Protein AF-A0A962Z7R7-F1 (afdb_monomer_lite)

Foldseek 3Di:
DDPVVLVVQLCVLPVVLQPAFLLVDQPLVSLVSNLVSCVVVVVPDDPPVVVVSVVSNVVSVVCCVVPRRDRVCVVCVVVVVVVCCVCVNPVVVVVVVVVVVVVCVVCVVVVVVVVVVVVVVVVVVVVVVVVVVVVVVVVVVVVVVVVVVVVVD

Structure (mmCIF, N/CA/C/O backbone):
data_AF-A0A962Z7R7-F1
#
_entry.id   AF-A0A962Z7R7-F1
#
loop_
_atom_site.group_PDB
_atom_site.id
_atom_site.type_symbol
_atom_site.label_atom_id
_atom_site.label_alt_id
_atom_site.label_comp_id
_atom_site.label_asym_id
_atom_site.label_entity_id
_atom_site.label_seq_id
_atom_site.pdbx_PDB_ins_code
_atom_site.Cartn_x
_atom_site.Cartn_y
_atom_site.Cartn_z
_atom_site.occupancy
_atom_site.B_iso_or_equiv
_atom_site.auth_seq_id
_atom_site.auth_comp_id
_atom_site.auth_asym_id
_atom_site.auth_atom_id
_atom_site.pdbx_PDB_model_num
ATOM 1 N N . MET A 1 1 ? -3.932 -7.602 -18.757 1.00 56.00 1 MET A N 1
ATOM 2 C CA . MET A 1 1 ? -4.261 -7.428 -17.328 1.00 56.00 1 MET A CA 1
ATOM 3 C C . MET A 1 1 ? -4.770 -6.020 -17.101 1.00 56.00 1 MET A C 1
ATOM 5 O O . MET A 1 1 ? -4.082 -5.076 -17.476 1.00 56.00 1 MET A O 1
ATOM 9 N N . ASP A 1 2 ? -5.985 -5.888 -16.575 1.00 79.19 2 ASP A N 1
ATOM 10 C CA . ASP A 1 2 ? -6.680 -4.606 -16.478 1.00 79.19 2 ASP A CA 1
ATOM 11 C C . ASP A 1 2 ? -6.386 -3.911 -15.139 1.00 79.19 2 ASP A C 1
ATOM 13 O O . ASP A 1 2 ? -6.889 -4.311 -14.091 1.00 79.19 2 ASP A O 1
ATOM 17 N N . ARG A 1 3 ? -5.558 -2.860 -15.166 1.00 77.75 3 ARG A N 1
ATOM 18 C CA . ARG A 1 3 ? -5.252 -2.036 -13.982 1.00 77.75 3 ARG A CA 1
ATOM 19 C C . ARG A 1 3 ? -6.513 -1.461 -13.333 1.00 77.75 3 ARG A C 1
ATOM 21 O O . ARG A 1 3 ? -6.518 -1.275 -12.120 1.00 77.75 3 ARG A O 1
ATOM 28 N N . LEU A 1 4 ? -7.566 -1.209 -14.115 1.00 82.88 4 LEU A N 1
ATOM 29 C CA . LEU A 1 4 ? -8.817 -0.656 -13.602 1.00 82.88 4 LEU A CA 1
ATOM 30 C C . LEU A 1 4 ? -9.519 -1.654 -12.678 1.00 82.88 4 LEU A C 1
ATOM 32 O O . LEU A 1 4 ? -9.895 -1.276 -11.570 1.00 82.88 4 LEU A O 1
ATOM 36 N N . SER A 1 5 ? -9.604 -2.926 -13.076 1.00 83.12 5 SER A N 1
ATOM 37 C CA . SER A 1 5 ? -10.178 -3.992 -12.245 1.00 83.12 5 SER A CA 1
ATOM 38 C C . SER A 1 5 ? -9.482 -4.156 -10.882 1.00 83.12 5 SER A C 1
ATOM 40 O O . SER A 1 5 ? -10.160 -4.282 -9.864 1.00 83.12 5 SER A O 1
ATOM 42 N N . PHE A 1 6 ? -8.148 -4.060 -10.819 1.00 79.88 6 PHE A N 1
ATOM 43 C CA . PHE A 1 6 ? -7.405 -4.114 -9.550 1.00 79.88 6 PHE A CA 1
ATOM 44 C C . PHE A 1 6 ? -7.701 -2.901 -8.659 1.00 79.88 6 PHE A C 1
ATOM 46 O O . PHE A 1 6 ? -8.002 -3.047 -7.476 1.00 79.88 6 PHE A O 1
ATOM 53 N N . THR A 1 7 ? -7.669 -1.688 -9.222 1.00 84.31 7 THR A N 1
ATOM 54 C CA . THR A 1 7 ? -7.974 -0.463 -8.467 1.00 84.31 7 THR A CA 1
ATOM 55 C C . THR A 1 7 ? -9.410 -0.461 -7.942 1.00 84.31 7 THR A C 1
ATOM 57 O O . THR A 1 7 ? -9.644 -0.045 -6.807 1.00 84.31 7 THR A O 1
ATOM 60 N N . GLN A 1 8 ? -10.365 -0.954 -8.733 1.00 88.06 8 GLN A N 1
ATOM 61 C CA . GLN A 1 8 ? -11.757 -1.108 -8.310 1.00 88.06 8 GLN A CA 1
ATOM 62 C C . GLN A 1 8 ? -11.896 -2.121 -7.170 1.00 88.06 8 GLN A C 1
ATOM 64 O O . GLN A 1 8 ? -12.576 -1.826 -6.191 1.00 88.06 8 GLN A O 1
ATOM 69 N N . ALA A 1 9 ? -11.209 -3.264 -7.247 1.00 85.56 9 ALA A N 1
ATOM 70 C CA . ALA A 1 9 ? -11.206 -4.257 -6.177 1.00 85.56 9 ALA A CA 1
ATOM 71 C C . ALA A 1 9 ? -10.628 -3.690 -4.867 1.00 85.56 9 ALA A C 1
ATOM 73 O O . ALA A 1 9 ? -11.238 -3.838 -3.810 1.00 85.56 9 ALA A O 1
ATOM 74 N N . CYS A 1 10 ? -9.507 -2.962 -4.931 1.00 81.62 10 CYS A N 1
ATOM 75 C CA . CYS A 1 10 ? -8.934 -2.305 -3.752 1.00 81.62 10 CYS A CA 1
ATOM 76 C C . CYS A 1 10 ? -9.874 -1.248 -3.153 1.00 81.62 10 CYS A C 1
ATOM 78 O O . CYS A 1 10 ? -10.014 -1.175 -1.934 1.00 81.62 10 CYS A O 1
ATOM 80 N N . ARG A 1 11 ? -10.543 -0.447 -3.993 1.00 86.56 11 ARG A N 1
ATOM 81 C CA . ARG A 1 11 ? -11.511 0.563 -3.542 1.00 86.56 11 ARG A CA 1
ATOM 82 C C . ARG A 1 11 ? -12.725 -0.077 -2.867 1.00 86.56 11 ARG A C 1
ATOM 84 O O . ARG A 1 11 ? -13.093 0.346 -1.778 1.00 86.56 11 ARG A O 1
ATOM 91 N N . ALA A 1 12 ? -13.283 -1.130 -3.461 1.00 89.38 12 ALA A N 1
ATOM 92 C CA . ALA A 1 12 ? -14.428 -1.851 -2.907 1.00 89.38 12 ALA A CA 1
ATOM 93 C C . ALA A 1 12 ? -14.140 -2.469 -1.525 1.00 89.38 12 ALA A C 1
ATOM 95 O O . ALA A 1 12 ? -15.047 -2.596 -0.706 1.00 89.38 12 ALA A O 1
ATOM 96 N N . ILE A 1 13 ? -12.882 -2.836 -1.254 1.00 87.38 13 ILE A N 1
ATOM 97 C CA . ILE A 1 13 ? -12.448 -3.340 0.057 1.00 87.38 13 ILE A CA 1
ATOM 98 C C . ILE A 1 13 ? -12.173 -2.191 1.047 1.00 87.38 13 ILE A C 1
ATOM 100 O O . ILE A 1 13 ? -12.430 -2.339 2.241 1.00 87.38 13 ILE A O 1
ATOM 104 N N . GLY A 1 14 ? -11.647 -1.059 0.568 1.00 82.44 14 GLY A N 1
ATOM 105 C CA . GLY A 1 14 ? -11.223 0.071 1.401 1.00 82.44 14 GLY A CA 1
ATOM 106 C C . GLY A 1 14 ? -12.331 1.052 1.801 1.00 82.44 14 GLY A C 1
ATOM 107 O O . GLY A 1 14 ? -12.301 1.568 2.910 1.00 82.44 14 GLY A O 1
ATOM 108 N N . GLU A 1 15 ? -13.326 1.311 0.954 1.00 87.38 15 GLU A N 1
ATOM 109 C CA . GLU A 1 15 ? -14.412 2.258 1.275 1.00 87.38 15 GLU A CA 1
ATOM 110 C C . GLU A 1 15 ? -15.223 1.880 2.533 1.00 87.38 15 GLU A C 1
ATOM 112 O O . GLU A 1 15 ? -15.494 2.762 3.349 1.00 87.38 15 GLU A O 1
ATOM 117 N N . PRO A 1 16 ? -15.564 0.599 2.783 1.00 86.25 16 PRO A N 1
ATOM 118 C CA . PRO A 1 16 ? -16.368 0.225 3.946 1.00 86.25 16 PRO A CA 1
ATOM 119 C C . PRO A 1 16 ? -15.722 0.487 5.315 1.00 86.25 16 PRO A C 1
ATOM 121 O O . PRO A 1 16 ? -16.449 0.505 6.308 1.00 86.25 16 PRO A O 1
ATOM 124 N N . ILE A 1 17 ? -14.392 0.638 5.397 1.00 84.62 17 ILE A N 1
ATOM 125 C CA . ILE A 1 17 ? -13.677 0.843 6.671 1.00 84.62 17 ILE A CA 1
ATOM 126 C C . ILE A 1 17 ? -13.512 2.317 7.059 1.00 84.62 17 ILE A C 1
ATOM 128 O O . ILE A 1 17 ? -13.145 2.581 8.198 1.00 84.62 17 ILE A O 1
ATOM 132 N N . LEU A 1 18 ? -13.768 3.259 6.144 1.00 83.38 18 LEU A N 1
ATOM 133 C CA . LEU A 1 18 ? -13.447 4.678 6.340 1.00 83.38 18 LEU A CA 1
ATOM 134 C C . LEU A 1 18 ? -14.284 5.345 7.439 1.00 83.38 18 LEU A C 1
ATOM 136 O O . LEU A 1 18 ? -13.735 6.113 8.217 1.00 83.38 18 LEU A O 1
ATOM 140 N N . ASP A 1 19 ? -15.572 5.010 7.535 1.00 81.81 19 ASP A N 1
ATOM 141 C CA . ASP A 1 19 ? -16.534 5.673 8.434 1.00 81.81 19 ASP A CA 1
ATOM 142 C C . ASP A 1 19 ? -17.072 4.737 9.530 1.00 81.81 19 ASP A C 1
ATOM 144 O O . ASP A 1 19 ? -18.174 4.930 10.053 1.00 81.81 19 AS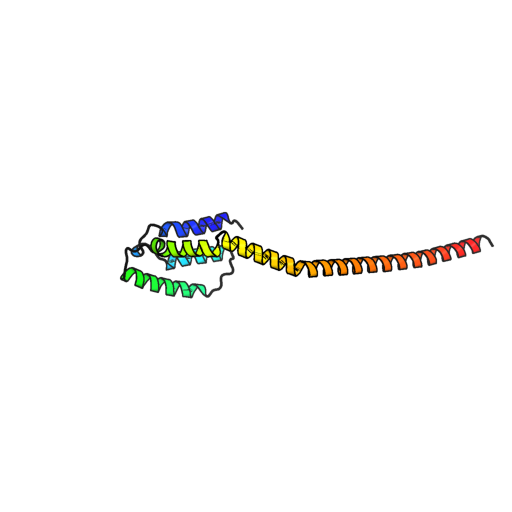P A O 1
ATOM 148 N N . LYS A 1 20 ? -16.352 3.650 9.838 1.00 86.62 20 LYS A N 1
ATOM 149 C CA . LYS A 1 20 ? -16.828 2.638 10.789 1.00 86.62 20 LYS A CA 1
ATOM 150 C C . LYS A 1 20 ? -15.895 2.487 11.989 1.00 86.62 20 LYS A C 1
ATOM 152 O O . LYS A 1 20 ? -14.685 2.347 11.807 1.00 86.62 20 LYS A O 1
ATOM 157 N N . PRO A 1 21 ? -16.447 2.423 13.216 1.00 86.00 21 PRO A N 1
ATOM 158 C CA . PRO A 1 21 ? -15.655 2.123 14.397 1.00 86.00 21 PRO A CA 1
ATOM 159 C C . PRO A 1 21 ? -15.157 0.676 14.362 1.00 86.00 21 PRO A C 1
ATOM 161 O O . PRO A 1 21 ? -15.752 -0.196 13.717 1.00 86.00 21 PRO A O 1
ATOM 164 N N . LEU A 1 22 ? -14.093 0.404 15.118 1.00 81.00 22 LEU A N 1
ATOM 165 C CA . LEU A 1 22 ? -13.449 -0.902 15.196 1.00 81.00 22 LEU A CA 1
ATOM 166 C C . LEU A 1 22 ? -14.436 -2.009 15.576 1.00 81.00 22 LEU A C 1
ATOM 168 O O . LEU A 1 22 ? -14.311 -3.115 15.070 1.00 81.00 22 LEU A O 1
ATOM 172 N N . SER A 1 23 ? -15.447 -1.740 16.404 1.00 83.25 23 SER A N 1
ATOM 173 C CA . SER A 1 23 ? -16.507 -2.695 16.766 1.00 83.25 23 SER A CA 1
ATOM 174 C C . SER A 1 23 ? -17.338 -3.212 15.579 1.00 83.25 23 SER A C 1
ATOM 176 O O . SER A 1 23 ? -17.880 -4.313 15.658 1.00 83.25 23 SER A O 1
ATOM 178 N N . GLN A 1 24 ? -17.407 -2.470 14.468 1.00 84.88 24 GLN A N 1
ATOM 179 C CA . GLN A 1 24 ? -18.259 -2.776 13.310 1.00 84.88 24 GLN A CA 1
ATOM 180 C C . GLN A 1 24 ? -17.506 -3.366 12.107 1.00 84.88 24 GLN A C 1
ATOM 182 O O . GLN A 1 24 ? -18.136 -3.771 11.127 1.00 84.88 24 GLN A O 1
ATOM 187 N N . ILE A 1 25 ? -16.173 -3.432 12.158 1.00 86.62 25 ILE A N 1
ATOM 188 C CA . ILE A 1 25 ? -15.324 -3.917 11.057 1.00 86.62 25 ILE A CA 1
ATOM 189 C C . ILE A 1 25 ? -14.479 -5.116 11.481 1.00 86.62 25 ILE A C 1
ATOM 191 O O . ILE A 1 25 ? -14.283 -5.360 12.664 1.00 86.62 25 ILE A O 1
ATOM 195 N N . SER A 1 26 ? -13.996 -5.906 10.518 1.00 87.94 26 SER A N 1
ATOM 196 C CA . SER A 1 26 ? -12.999 -6.950 10.782 1.00 87.94 26 SER A CA 1
ATOM 197 C C . SER A 1 26 ? -11.749 -6.727 9.946 1.00 87.94 26 SER A C 1
ATOM 199 O O . SER A 1 26 ? -11.747 -7.005 8.746 1.00 87.94 26 SER A O 1
ATOM 201 N N . PHE A 1 27 ? -10.672 -6.277 10.583 1.00 83.44 27 PHE A N 1
ATOM 202 C CA . PHE A 1 27 ? -9.375 -6.076 9.939 1.00 83.44 27 PHE A CA 1
ATOM 203 C C . PHE A 1 27 ? -8.787 -7.373 9.389 1.00 83.44 27 PHE A C 1
ATOM 205 O O . PHE A 1 27 ? -8.251 -7.384 8.281 1.00 83.44 27 PHE A O 1
ATOM 212 N N . GLY A 1 28 ? -8.952 -8.487 10.109 1.00 84.25 28 GLY A N 1
ATOM 213 C CA . GLY A 1 28 ? -8.552 -9.803 9.605 1.00 84.25 28 GLY A CA 1
ATOM 214 C C . GLY A 1 28 ? -9.264 -10.177 8.299 1.00 84.25 28 GLY A C 1
ATOM 215 O O . GLY A 1 28 ? -8.632 -10.679 7.369 1.00 84.25 28 GLY A O 1
ATOM 216 N N . ARG A 1 29 ? -10.566 -9.869 8.192 1.00 86.88 29 ARG A N 1
ATOM 217 C CA . ARG A 1 29 ? -11.363 -10.107 6.977 1.00 86.88 29 ARG A CA 1
ATOM 218 C C . ARG A 1 29 ? -10.927 -9.210 5.821 1.00 86.88 29 ARG A C 1
ATOM 220 O O . ARG A 1 29 ? -10.763 -9.709 4.713 1.00 86.88 29 ARG A O 1
ATOM 227 N N . VAL A 1 30 ? -10.701 -7.924 6.086 1.00 88.12 30 VAL A N 1
ATOM 228 C CA . VAL A 1 30 ? -10.217 -6.947 5.095 1.00 88.12 30 VAL A CA 1
ATOM 229 C C . VAL A 1 30 ? -8.863 -7.376 4.525 1.00 88.12 30 VAL A C 1
ATOM 231 O O . VAL A 1 30 ? -8.695 -7.432 3.309 1.00 88.12 30 VAL A O 1
ATOM 234 N N . LEU A 1 31 ? -7.915 -7.775 5.378 1.00 86.25 31 LEU A N 1
ATOM 235 C CA . LEU A 1 31 ? -6.619 -8.291 4.927 1.00 86.25 31 LEU A CA 1
ATOM 236 C C . LEU A 1 31 ? -6.760 -9.571 4.106 1.00 86.25 31 LEU A C 1
ATOM 238 O O . LEU A 1 31 ? -6.064 -9.732 3.109 1.00 86.25 31 LEU A O 1
ATOM 242 N N . GLY A 1 32 ? -7.673 -10.466 4.486 1.00 86.38 32 GLY A N 1
ATOM 243 C CA . GLY A 1 32 ? -7.982 -11.645 3.679 1.00 86.38 32 GLY A CA 1
ATOM 244 C C . GLY A 1 32 ? -8.514 -11.316 2.295 1.00 86.38 32 GLY A C 1
ATOM 245 O O . GLY A 1 32 ? -8.069 -11.924 1.327 1.00 86.38 32 GLY A O 1
ATOM 246 N N . GLN A 1 33 ? -9.384 -10.315 2.177 1.00 87.88 33 GLN A N 1
ATOM 247 C CA . GLN A 1 33 ? -9.874 -9.855 0.879 1.00 87.88 33 GLN A CA 1
ATOM 248 C C . GLN A 1 33 ? -8.749 -9.250 0.027 1.00 87.88 33 GLN A C 1
ATOM 250 O O . GLN A 1 33 ? -8.646 -9.578 -1.151 1.00 87.88 33 GLN A O 1
ATOM 255 N N . ILE A 1 34 ? -7.871 -8.427 0.613 1.00 85.69 34 ILE A N 1
ATOM 256 C CA . ILE A 1 34 ? -6.724 -7.835 -0.100 1.00 85.69 34 ILE A CA 1
ATOM 257 C C . ILE A 1 34 ? -5.778 -8.924 -0.618 1.00 85.69 34 ILE A C 1
ATOM 259 O O . ILE A 1 34 ? -5.351 -8.869 -1.770 1.00 85.69 34 ILE A O 1
ATOM 263 N N . LEU A 1 35 ? -5.469 -9.924 0.211 1.00 82.94 35 LEU A N 1
ATOM 264 C CA . LEU A 1 35 ? -4.595 -11.035 -0.170 1.00 82.94 35 LEU A CA 1
ATOM 265 C C . LEU A 1 35 ? -5.220 -11.919 -1.256 1.00 82.94 35 LEU A C 1
ATOM 267 O O . LEU A 1 35 ? -4.536 -12.258 -2.216 1.00 82.94 35 LEU A O 1
ATOM 271 N N . ALA A 1 36 ? -6.516 -12.224 -1.153 1.00 82.62 36 ALA A N 1
ATOM 272 C CA . ALA A 1 36 ? -7.234 -13.000 -2.163 1.00 82.62 36 ALA A CA 1
ATOM 273 C C . ALA A 1 36 ? -7.289 -12.276 -3.520 1.00 82.62 36 ALA A C 1
ATOM 275 O O . ALA A 1 36 ? -7.085 -12.889 -4.566 1.00 82.62 36 ALA A O 1
ATOM 276 N N . VAL A 1 37 ? -7.508 -10.956 -3.511 1.00 83.12 37 VAL A N 1
ATOM 277 C CA . VAL A 1 37 ? -7.422 -10.138 -4.727 1.00 83.12 37 VAL A CA 1
ATOM 278 C C . VAL A 1 37 ? -5.995 -10.160 -5.275 1.00 83.12 37 VAL A C 1
ATOM 280 O O . VAL A 1 37 ? -5.812 -10.414 -6.459 1.00 83.12 37 VAL A O 1
ATOM 283 N N . ALA A 1 38 ? -4.970 -9.965 -4.443 1.00 78.38 38 ALA A N 1
ATOM 284 C CA . ALA A 1 38 ? -3.577 -10.013 -4.892 1.00 78.38 38 ALA A CA 1
ATOM 285 C C . ALA A 1 38 ? -3.209 -11.360 -5.551 1.00 78.38 38 ALA A C 1
ATOM 287 O O . ALA A 1 38 ? -2.529 -11.372 -6.580 1.00 78.38 38 ALA A O 1
ATOM 288 N N . GLU A 1 39 ? -3.713 -12.475 -5.014 1.00 76.81 39 GLU A N 1
ATOM 289 C CA . GLU A 1 39 ? -3.575 -13.814 -5.602 1.00 76.81 39 GLU A CA 1
ATOM 290 C C . GLU A 1 39 ? -4.254 -13.932 -6.969 1.00 76.81 39 GLU A C 1
ATOM 292 O O . GLU A 1 39 ? -3.655 -14.454 -7.911 1.00 76.81 39 GLU A O 1
ATOM 297 N N . GLN A 1 40 ? -5.466 -13.392 -7.112 1.00 75.31 40 GLN A N 1
ATOM 298 C CA . GLN A 1 40 ? -6.216 -13.399 -8.372 1.00 75.31 40 GLN A CA 1
ATOM 299 C C . GLN A 1 40 ? -5.511 -12.621 -9.502 1.00 75.31 40 GLN A C 1
ATOM 301 O O . GLN A 1 40 ? -5.725 -12.909 -10.679 1.00 75.31 40 GLN A O 1
ATOM 306 N N . PHE A 1 41 ? -4.654 -11.655 -9.164 1.00 71.88 41 PHE A N 1
ATOM 307 C CA . PHE A 1 41 ? -3.859 -10.874 -10.120 1.00 71.88 41 PHE A CA 1
ATOM 308 C C . PHE A 1 41 ? -2.437 -11.426 -10.343 1.00 71.88 41 PHE A C 1
ATOM 310 O O . PHE A 1 41 ? -1.582 -10.705 -10.858 1.00 71.88 41 PHE A O 1
ATOM 317 N N . GLU A 1 42 ? -2.171 -12.686 -9.974 1.00 62.66 42 GLU A N 1
ATOM 318 C CA . GLU A 1 42 ? -0.866 -13.360 -10.111 1.00 62.66 42 GLU A CA 1
ATOM 319 C C . GLU A 1 42 ? 0.321 -12.573 -9.506 1.00 62.66 42 GLU A C 1
ATOM 321 O O . GLU A 1 42 ? 1.485 -12.778 -9.872 1.00 62.66 42 GLU A O 1
ATOM 326 N N . MET A 1 43 ? 0.074 -11.680 -8.538 1.00 68.94 43 MET A N 1
ATOM 327 C CA . MET A 1 43 ? 1.161 -11.115 -7.739 1.00 68.94 43 MET A CA 1
ATOM 328 C C . MET A 1 43 ? 1.719 -12.264 -6.899 1.00 68.94 43 MET A C 1
ATOM 330 O O . MET A 1 43 ? 1.010 -12.731 -6.020 1.00 68.94 43 MET A O 1
ATOM 334 N N . ARG A 1 44 ? 2.939 -12.751 -7.203 1.00 52.12 44 ARG A N 1
ATOM 335 C CA . ARG A 1 44 ? 3.611 -13.912 -6.566 1.00 52.12 44 ARG A CA 1
ATOM 336 C C . ARG A 1 44 ? 3.256 -14.047 -5.072 1.00 52.12 44 ARG A C 1
ATOM 338 O O . ARG A 1 44 ? 3.946 -13.484 -4.223 1.00 52.12 44 ARG A O 1
ATOM 345 N N . SER A 1 45 ? 2.193 -14.784 -4.756 1.00 53.22 45 SER A N 1
ATOM 346 C CA . SER A 1 45 ? 1.732 -14.979 -3.384 1.00 53.22 45 SER A CA 1
ATOM 347 C C . SER A 1 45 ? 2.615 -16.042 -2.749 1.00 53.22 45 SER A C 1
ATOM 349 O O . SER A 1 45 ? 2.723 -17.171 -3.227 1.00 53.22 45 SER A O 1
ATOM 351 N N . GLN A 1 46 ? 3.341 -15.634 -1.714 1.00 55.12 46 GLN A N 1
ATOM 352 C CA . GLN A 1 46 ? 4.135 -16.518 -0.879 1.00 55.12 46 GLN A CA 1
ATOM 353 C C . GLN A 1 46 ? 3.234 -17.001 0.280 1.00 55.12 46 GLN A C 1
ATOM 355 O O . GLN A 1 46 ? 2.643 -16.162 0.964 1.00 55.12 46 GLN A O 1
ATOM 360 N N . PRO A 1 47 ? 3.112 -18.322 0.531 1.00 55.88 47 PRO A N 1
ATOM 361 C CA . PRO A 1 47 ? 2.133 -18.918 1.457 1.00 55.88 47 PRO A CA 1
ATOM 362 C C . PRO A 1 47 ? 2.274 -18.515 2.945 1.00 55.88 47 PRO A C 1
ATOM 364 O O . PRO A 1 47 ? 1.474 -18.932 3.781 1.00 55.88 47 PRO A O 1
ATOM 367 N N . GLN A 1 48 ? 3.254 -17.685 3.313 1.00 55.66 48 GLN A N 1
ATOM 368 C CA . GLN A 1 48 ? 3.503 -17.212 4.681 1.00 55.66 48 GLN A CA 1
ATOM 369 C C . GLN A 1 48 ? 2.498 -16.151 5.186 1.00 55.66 48 GLN A C 1
ATOM 371 O O . GLN A 1 48 ? 2.482 -15.843 6.379 1.00 55.66 48 GLN A O 1
ATOM 376 N N . LEU A 1 49 ? 1.638 -15.595 4.325 1.00 61.16 49 LEU A N 1
ATOM 377 C CA . LEU A 1 49 ? 0.744 -14.476 4.679 1.00 61.16 49 LEU A CA 1
ATOM 378 C C . LEU A 1 49 ? -0.467 -14.886 5.547 1.00 61.16 49 LEU A C 1
ATOM 380 O O . LEU A 1 49 ? -1.082 -14.034 6.191 1.00 61.16 49 LEU A O 1
ATOM 384 N N . LEU A 1 50 ? -0.748 -16.190 5.663 1.00 63.91 50 LEU A N 1
ATOM 385 C CA . LEU A 1 50 ? -1.777 -16.747 6.557 1.00 63.91 50 LEU A CA 1
ATOM 386 C C . LEU A 1 50 ? -1.471 -16.500 8.046 1.00 63.91 50 LEU A C 1
ATOM 388 O O . LEU A 1 50 ? -2.384 -16.367 8.862 1.00 63.91 50 LEU A O 1
ATOM 392 N N . LEU A 1 51 ? -0.190 -16.401 8.420 1.00 71.31 51 LEU A N 1
ATOM 393 C CA . LEU A 1 51 ? 0.208 -16.187 9.815 1.00 71.31 51 LEU A CA 1
ATOM 394 C C . LEU A 1 51 ? -0.058 -14.744 10.280 1.00 71.31 51 LEU A C 1
ATOM 396 O O . LEU A 1 51 ? -0.451 -14.533 11.428 1.00 71.31 51 LEU A O 1
ATOM 400 N N . LEU A 1 52 ? 0.087 -13.766 9.378 1.00 74.38 52 LEU A N 1
ATOM 401 C CA . LEU A 1 52 ? -0.180 -12.350 9.650 1.00 74.38 52 LEU A CA 1
ATOM 402 C C . LEU A 1 52 ? -1.670 -12.090 9.917 1.00 74.38 52 LEU A C 1
ATOM 404 O O . LEU A 1 52 ? -2.018 -11.279 10.771 1.00 74.38 52 LEU A O 1
ATOM 408 N N . GLN A 1 53 ? -2.569 -12.817 9.247 1.00 80.50 53 GLN A N 1
ATOM 409 C CA . GLN A 1 53 ? -4.001 -12.729 9.545 1.00 80.50 53 GLN A CA 1
ATOM 410 C C . GLN A 1 53 ? -4.304 -13.109 10.994 1.00 80.50 53 GLN A C 1
ATOM 412 O O . GLN A 1 53 ? -5.075 -12.420 11.660 1.00 80.50 53 GLN A O 1
ATOM 417 N N . LYS A 1 54 ? -3.680 -14.177 11.509 1.00 82.50 54 LYS A N 1
ATOM 418 C CA . LYS A 1 54 ? -3.915 -14.636 12.883 1.00 82.50 54 LYS A CA 1
ATOM 419 C C . LYS A 1 54 ? -3.451 -13.606 13.912 1.00 82.50 54 LYS A C 1
ATOM 421 O O . LYS A 1 54 ? -4.171 -13.356 14.874 1.00 82.50 54 LYS A O 1
ATOM 426 N N . THR A 1 55 ? -2.287 -12.989 13.713 1.00 85.94 55 THR A N 1
ATOM 427 C CA . THR A 1 55 ? -1.798 -11.938 14.621 1.00 85.94 55 THR A CA 1
ATOM 428 C C . THR A 1 55 ? -2.665 -10.684 14.549 1.00 85.94 55 THR A C 1
ATOM 430 O O . THR A 1 55 ? -2.963 -10.090 15.583 1.00 85.94 55 THR A O 1
ATOM 433 N N . MET A 1 56 ? -3.145 -10.326 13.358 1.00 85.94 56 MET A N 1
ATOM 434 C CA . MET A 1 56 ? -4.018 -9.171 13.171 1.00 85.94 56 MET A CA 1
ATOM 435 C C . MET A 1 56 ? -5.387 -9.349 13.836 1.00 85.94 56 MET A C 1
ATOM 437 O O . MET A 1 56 ? -5.869 -8.419 14.474 1.00 85.94 56 MET A O 1
ATOM 441 N N . VAL A 1 57 ? -5.982 -10.546 13.768 1.00 87.81 57 VAL A N 1
ATOM 442 C CA . VAL A 1 57 ? -7.237 -10.865 14.479 1.00 87.81 57 VAL A CA 1
ATOM 443 C C . VAL A 1 57 ? -7.062 -10.756 15.997 1.00 87.81 57 VAL A C 1
ATOM 445 O O . VAL A 1 57 ? -7.950 -10.255 16.685 1.00 87.81 57 VAL A O 1
ATOM 448 N N . VAL A 1 58 ? -5.913 -11.184 16.531 1.00 89.19 58 VAL A N 1
ATOM 449 C CA . VAL A 1 58 ? -5.610 -11.040 17.964 1.00 89.19 58 VAL A CA 1
ATOM 450 C C . VAL A 1 58 ? -5.462 -9.565 18.348 1.00 89.19 58 VAL A C 1
ATOM 452 O O . VAL A 1 58 ? -6.082 -9.129 19.316 1.00 89.19 58 VAL A O 1
ATOM 455 N N . ALA A 1 59 ? -4.697 -8.784 17.580 1.00 86.56 59 ALA A N 1
ATOM 456 C CA . ALA A 1 59 ? -4.530 -7.349 17.817 1.00 86.56 59 ALA A CA 1
ATOM 457 C C . ALA A 1 59 ? -5.867 -6.593 17.751 1.00 86.56 59 ALA A C 1
ATOM 459 O O . ALA A 1 59 ? -6.152 -5.744 18.591 1.00 86.56 59 ALA A O 1
ATOM 460 N N . GLU A 1 60 ? -6.723 -6.956 16.799 1.00 87.69 60 GLU A N 1
ATOM 461 C CA . GLU A 1 60 ? -8.079 -6.436 16.681 1.00 87.69 60 GLU A CA 1
ATOM 462 C C . GLU A 1 60 ? -8.945 -6.776 17.905 1.00 87.69 60 GLU A C 1
ATOM 464 O O . GLU A 1 60 ? -9.672 -5.915 18.397 1.00 87.69 60 GLU A O 1
ATOM 469 N N . GLY A 1 61 ? -8.851 -8.001 18.431 1.00 87.25 61 GLY A N 1
ATOM 470 C CA . GLY A 1 61 ? -9.547 -8.401 19.656 1.00 87.25 61 GLY A CA 1
ATOM 471 C C . GLY A 1 61 ? -9.141 -7.558 20.868 1.00 87.25 61 GLY A C 1
ATOM 472 O O . GLY A 1 61 ? -10.004 -7.114 21.624 1.00 87.25 61 GLY A O 1
ATOM 473 N N . VAL A 1 62 ? -7.844 -7.273 21.014 1.00 88.75 62 VAL A N 1
ATOM 474 C CA . VAL A 1 62 ? -7.329 -6.378 22.064 1.00 88.75 62 VAL A CA 1
ATOM 475 C C . VAL A 1 62 ? -7.816 -4.942 21.850 1.00 88.75 62 VAL A C 1
ATOM 477 O O . VAL A 1 62 ? -8.297 -4.313 22.789 1.00 88.75 62 VAL A O 1
ATOM 480 N N . GLY A 1 63 ? -7.756 -4.435 20.616 1.00 85.44 63 GLY A N 1
ATOM 481 C CA . GLY A 1 63 ? -8.223 -3.089 20.279 1.00 85.44 63 GLY A CA 1
ATOM 482 C C . GLY A 1 63 ? -9.712 -2.884 20.573 1.00 85.44 63 GLY A C 1
ATOM 483 O O . GLY A 1 63 ? -10.081 -1.878 21.172 1.00 85.44 63 GLY A O 1
ATOM 484 N N . ARG A 1 64 ? -10.562 -3.866 20.237 1.00 88.56 64 ARG A N 1
ATOM 485 C CA . ARG A 1 64 ? -12.004 -3.823 20.545 1.00 88.56 64 ARG A CA 1
ATOM 486 C C . ARG A 1 64 ? -12.298 -3.806 22.040 1.00 88.56 64 ARG A C 1
ATOM 488 O O . ARG A 1 64 ? -13.283 -3.199 22.440 1.00 88.56 64 ARG A O 1
ATOM 495 N N . LEU A 1 65 ? -11.487 -4.495 22.844 1.00 88.75 65 LEU A N 1
ATOM 496 C CA . LEU A 1 65 ? -11.669 -4.536 24.295 1.00 88.75 65 LEU A CA 1
ATOM 497 C C . LEU A 1 65 ? -11.335 -3.187 24.944 1.00 88.75 65 LEU A C 1
ATOM 499 O O . LEU A 1 65 ? -11.978 -2.804 25.916 1.00 88.75 65 LEU A O 1
ATOM 503 N N . LEU A 1 66 ? -10.331 -2.486 24.413 1.00 90.00 66 LEU A N 1
ATOM 504 C CA . LEU A 1 66 ? -9.849 -1.218 24.963 1.00 90.00 66 LEU A CA 1
ATOM 505 C C . LEU A 1 66 ? -10.670 -0.016 24.482 1.00 90.00 66 LEU A C 1
ATOM 507 O O . LEU A 1 66 ? -11.058 0.817 25.295 1.00 90.00 66 LEU A O 1
ATOM 511 N N . SER A 1 67 ? -10.935 0.064 23.176 1.00 87.31 67 SER A N 1
ATOM 512 C CA . SER A 1 67 ? -11.578 1.219 22.541 1.00 87.31 67 SER A CA 1
ATOM 513 C C . SER A 1 67 ? -12.471 0.765 21.377 1.00 87.31 67 SER A C 1
ATOM 515 O O . SER A 1 67 ? -12.073 0.872 20.216 1.00 87.31 67 SER A O 1
ATOM 517 N N . PRO A 1 68 ? -13.681 0.244 21.643 1.00 87.31 68 PRO A N 1
ATOM 518 C CA . PRO A 1 68 ? -14.559 -0.315 20.608 1.00 87.31 68 PRO A CA 1
ATOM 519 C C . PRO A 1 68 ? -15.049 0.719 19.583 1.00 87.31 68 PRO A C 1
ATOM 521 O O . PRO A 1 68 ? -15.322 0.357 18.437 1.00 87.31 68 PRO A O 1
ATOM 524 N N . ASP A 1 69 ? -15.135 1.987 19.979 1.00 89.12 69 ASP A N 1
ATOM 525 C CA . ASP A 1 69 ? -15.686 3.072 19.159 1.00 89.12 69 ASP A CA 1
ATOM 526 C C . ASP A 1 69 ? -14.624 3.798 18.319 1.00 89.12 69 ASP A C 1
ATOM 528 O O . ASP A 1 69 ? -14.941 4.727 17.582 1.00 89.12 69 ASP A O 1
ATOM 532 N N . VAL A 1 70 ? -13.354 3.380 18.405 1.00 87.19 70 VAL A N 1
ATOM 533 C CA . VAL A 1 70 ? -12.260 4.033 17.678 1.00 87.19 70 VAL A CA 1
ATOM 534 C C . VAL A 1 70 ? -12.327 3.730 16.183 1.00 87.19 70 VAL A C 1
ATOM 536 O O . VAL A 1 70 ? -12.480 2.576 15.780 1.00 87.19 70 VAL A O 1
ATOM 539 N N . ASN A 1 71 ? -12.159 4.750 15.346 1.00 88.69 71 ASN A N 1
ATOM 540 C CA . ASN A 1 71 ? -11.985 4.573 13.911 1.00 88.69 71 ASN A CA 1
ATOM 541 C C . ASN A 1 71 ? -10.496 4.353 13.590 1.00 88.69 71 ASN A C 1
ATOM 543 O O . ASN A 1 71 ? -9.665 5.252 13.707 1.00 88.69 71 ASN A O 1
ATOM 547 N N . MET A 1 72 ? -10.141 3.134 13.186 1.00 85.81 72 MET A N 1
ATOM 548 C CA . MET A 1 72 ? -8.752 2.781 12.872 1.00 85.81 72 MET A CA 1
ATOM 549 C C . MET A 1 72 ? -8.223 3.468 11.608 1.00 85.81 72 MET A C 1
ATOM 551 O O . MET A 1 72 ? -7.016 3.692 11.522 1.00 85.81 72 MET A O 1
ATOM 555 N N . TRP A 1 73 ? -9.085 3.787 10.634 1.00 86.31 73 TRP A N 1
ATOM 556 C CA . TRP A 1 73 ? -8.663 4.532 9.447 1.00 86.31 73 TRP A CA 1
ATOM 557 C C . TRP A 1 73 ? -8.222 5.942 9.832 1.00 86.31 73 TRP A C 1
ATOM 559 O O . TRP A 1 73 ? -7.116 6.340 9.478 1.00 86.31 73 TRP A O 1
ATOM 569 N N . GLU A 1 74 ? -9.028 6.652 10.625 1.00 88.50 74 GLU A N 1
ATOM 570 C CA . GLU A 1 74 ? -8.685 7.993 11.118 1.00 88.50 74 GLU A CA 1
ATOM 571 C C . GLU A 1 74 ? -7.352 7.993 11.880 1.00 88.50 74 GLU A C 1
ATOM 573 O O . GLU A 1 74 ? -6.518 8.875 11.681 1.00 88.50 74 GLU A O 1
ATOM 578 N N . MET A 1 75 ? -7.094 6.962 12.694 1.00 88.31 75 MET A N 1
ATOM 579 C CA . MET A 1 75 ? -5.807 6.824 13.385 1.00 88.31 75 MET A CA 1
ATOM 580 C C . MET A 1 75 ? -4.633 6.536 12.438 1.00 88.31 75 MET A C 1
ATOM 582 O O . MET A 1 75 ? -3.514 6.989 12.682 1.00 88.31 75 MET A O 1
ATOM 586 N N . ALA A 1 76 ? -4.857 5.754 11.380 1.00 89.00 76 ALA A N 1
ATOM 587 C CA . ALA A 1 76 ? -3.817 5.354 10.434 1.00 89.00 76 ALA A CA 1
ATOM 588 C C . ALA A 1 76 ? -3.550 6.407 9.345 1.00 89.00 76 ALA A C 1
ATOM 590 O O . ALA A 1 76 ? -2.455 6.432 8.781 1.00 89.00 76 ALA A O 1
ATOM 591 N N . GLN A 1 77 ? -4.511 7.287 9.062 1.00 90.94 77 GLN A N 1
ATOM 592 C CA . GLN A 1 77 ? -4.432 8.314 8.025 1.00 90.94 77 GLN A CA 1
ATOM 593 C C . GLN A 1 77 ? -3.131 9.139 8.064 1.00 90.94 77 GLN A C 1
ATOM 595 O O . GLN A 1 77 ? -2.438 9.159 7.044 1.00 90.94 77 GLN A O 1
ATOM 600 N N . PRO A 1 78 ? -2.719 9.762 9.188 1.00 94.25 78 PRO A N 1
ATOM 601 C CA . PRO A 1 78 ? -1.503 10.579 9.205 1.00 94.25 78 PRO A CA 1
ATOM 602 C C . PRO A 1 78 ? -0.232 9.769 8.901 1.00 94.25 78 PRO A C 1
ATOM 604 O O . PRO A 1 78 ? 0.704 10.283 8.288 1.00 94.25 78 PRO A O 1
ATOM 607 N N . LEU A 1 79 ? -0.195 8.486 9.283 1.00 92.06 79 LEU A N 1
ATOM 608 C CA . LEU A 1 79 ? 0.921 7.588 8.969 1.00 92.06 79 LEU A CA 1
ATOM 609 C C . LEU A 1 79 ? 0.979 7.287 7.467 1.00 92.06 79 LEU A C 1
ATOM 611 O O . LEU A 1 79 ? 2.059 7.295 6.873 1.00 92.06 79 LEU A O 1
ATOM 615 N N . VAL A 1 80 ? -0.181 7.046 6.851 1.00 89.69 80 VAL A N 1
ATOM 616 C CA . VAL A 1 80 ? -0.298 6.798 5.410 1.00 89.69 80 VAL A CA 1
ATOM 617 C C . VAL A 1 80 ? 0.091 8.044 4.617 1.00 89.69 80 VAL A C 1
ATOM 619 O O . VAL A 1 80 ? 0.889 7.942 3.687 1.00 89.69 80 VAL A O 1
ATOM 622 N N . GLU A 1 81 ? -0.402 9.222 5.001 1.00 90.88 81 GLU A N 1
ATOM 623 C CA . GLU A 1 81 ? -0.057 10.494 4.357 1.00 90.88 81 GLU A CA 1
ATOM 624 C C . GLU A 1 81 ? 1.447 10.779 4.427 1.00 90.88 81 GLU A C 1
ATOM 626 O O . GLU A 1 81 ? 2.066 11.096 3.407 1.00 90.88 81 GLU A O 1
ATOM 631 N N . ALA A 1 82 ? 2.062 10.584 5.597 1.00 90.75 82 ALA A N 1
ATOM 632 C CA . ALA A 1 82 ? 3.505 10.723 5.764 1.00 90.75 82 ALA A CA 1
ATOM 633 C C . ALA A 1 82 ? 4.282 9.729 4.884 1.00 90.75 82 ALA A C 1
ATOM 635 O O . ALA A 1 82 ? 5.249 10.106 4.218 1.00 90.75 82 ALA A O 1
ATOM 636 N N . TRP A 1 83 ? 3.851 8.465 4.828 1.00 90.50 83 TRP A N 1
ATOM 637 C CA . TRP A 1 83 ? 4.505 7.449 4.004 1.00 90.50 83 TRP A CA 1
ATOM 638 C C . TRP A 1 83 ? 4.407 7.769 2.508 1.00 90.50 83 TRP A C 1
ATOM 640 O O . TRP A 1 83 ? 5.426 7.706 1.815 1.00 90.50 83 TRP A O 1
ATOM 650 N N . ILE A 1 84 ? 3.221 8.160 2.024 1.00 87.25 84 ILE A N 1
ATOM 651 C CA . ILE A 1 84 ? 2.996 8.591 0.635 1.00 87.25 84 ILE A CA 1
ATOM 652 C C . ILE A 1 84 ? 3.874 9.802 0.321 1.00 87.25 84 ILE A C 1
ATOM 654 O O . ILE A 1 84 ? 4.559 9.806 -0.702 1.00 87.25 84 ILE A O 1
ATOM 658 N N . GLY A 1 85 ? 3.909 10.800 1.208 1.00 86.75 85 GLY A N 1
ATOM 659 C CA . GLY A 1 85 ? 4.753 11.982 1.046 1.00 86.75 85 GLY A CA 1
ATOM 660 C C 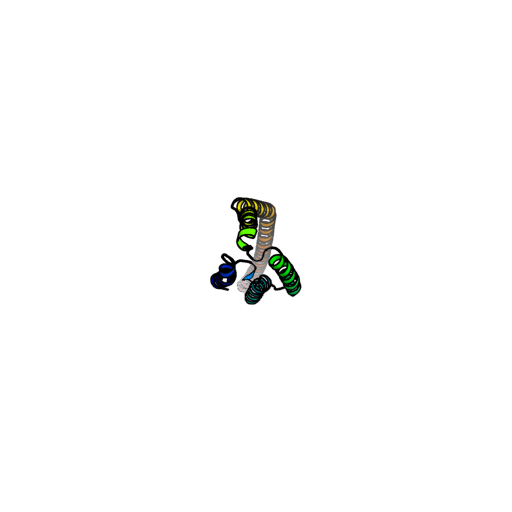. GLY A 1 85 ? 6.234 11.629 0.888 1.00 86.75 85 GLY A C 1
ATOM 661 O O . GLY A 1 85 ? 6.912 12.180 0.018 1.00 86.75 85 GLY A O 1
ATOM 662 N N . CYS A 1 86 ? 6.720 10.664 1.670 1.00 84.50 86 CYS A N 1
ATOM 663 C CA . CYS A 1 86 ? 8.113 10.224 1.640 1.00 84.50 86 CYS A CA 1
ATOM 664 C C . CYS A 1 86 ? 8.461 9.318 0.449 1.00 84.50 86 CYS A C 1
ATOM 666 O O . CYS A 1 86 ? 9.556 9.450 -0.087 1.00 84.50 86 CYS A O 1
ATOM 668 N N . HIS A 1 87 ? 7.571 8.413 0.027 1.00 79.69 87 HIS A N 1
ATOM 669 C CA . HIS A 1 87 ? 7.910 7.341 -0.928 1.00 79.69 87 HIS A CA 1
ATOM 670 C C . HIS A 1 87 ? 7.306 7.529 -2.321 1.00 79.69 87 HIS A C 1
ATOM 672 O O . HIS A 1 87 ? 7.873 7.067 -3.308 1.00 79.69 87 HIS A O 1
ATOM 678 N N . LEU A 1 88 ? 6.163 8.207 -2.415 1.00 80.94 88 LEU A N 1
ATOM 679 C CA . LEU A 1 88 ? 5.454 8.470 -3.672 1.00 80.94 88 LEU A CA 1
ATOM 680 C C . LEU A 1 88 ? 5.459 9.960 -4.047 1.00 80.94 88 LEU A C 1
ATOM 682 O O . LEU A 1 88 ? 5.008 10.331 -5.132 1.00 80.94 88 LEU A O 1
ATOM 686 N N . GLY A 1 89 ? 5.980 10.816 -3.165 1.00 84.00 89 GLY A N 1
ATOM 687 C CA . GLY A 1 89 ? 6.057 12.252 -3.373 1.00 84.00 89 GLY A CA 1
ATOM 688 C C . GLY A 1 89 ? 7.023 12.677 -4.490 1.00 84.00 89 GLY A C 1
ATOM 689 O O . GLY A 1 89 ? 7.864 11.902 -4.957 1.00 84.00 89 GLY A O 1
ATOM 690 N N . PRO A 1 90 ? 6.956 13.955 -4.910 1.00 78.31 90 PRO A N 1
ATOM 691 C CA . PRO A 1 90 ? 7.812 14.502 -5.962 1.00 78.31 90 PRO A CA 1
ATOM 692 C C . PRO A 1 90 ? 9.304 14.388 -5.627 1.00 78.31 90 PRO A C 1
ATOM 694 O O . PRO 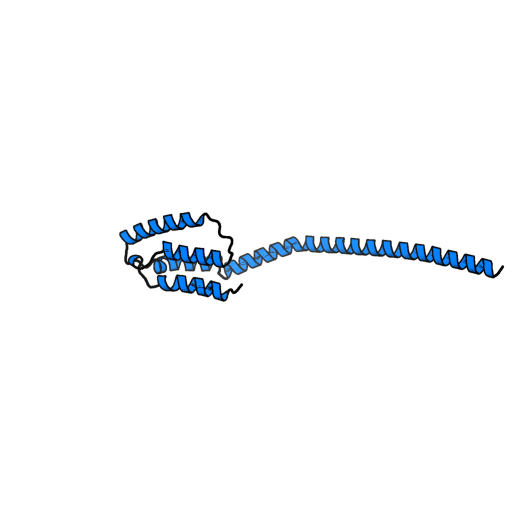A 1 90 ? 10.110 14.165 -6.524 1.00 78.31 90 PRO A O 1
ATOM 697 N N . ARG A 1 91 ? 9.673 14.452 -4.341 1.00 79.31 91 ARG A N 1
ATOM 698 C CA . ARG A 1 91 ? 11.055 14.259 -3.886 1.00 79.31 91 ARG A CA 1
ATOM 699 C C . ARG A 1 91 ? 11.576 12.849 -4.189 1.00 79.31 91 ARG A C 1
ATOM 701 O O . ARG A 1 91 ? 12.641 12.731 -4.782 1.00 79.31 91 ARG A O 1
ATOM 708 N N . ALA A 1 92 ? 10.805 11.807 -3.875 1.00 76.31 92 ALA A N 1
ATOM 709 C CA . ALA A 1 92 ? 11.166 10.421 -4.185 1.00 76.31 92 ALA A CA 1
ATOM 710 C C . ALA A 1 92 ? 11.266 10.179 -5.700 1.00 76.31 92 ALA A C 1
ATOM 712 O O . ALA A 1 92 ? 12.144 9.455 -6.169 1.00 76.31 92 ALA A O 1
ATOM 713 N N . ARG A 1 93 ? 10.407 10.837 -6.490 1.00 78.56 93 ARG A N 1
ATOM 714 C CA . ARG A 1 93 ? 10.474 10.801 -7.960 1.00 78.56 93 ARG A CA 1
ATOM 715 C C . ARG A 1 93 ? 11.735 11.464 -8.514 1.00 78.56 93 ARG A C 1
ATOM 717 O O . ARG A 1 93 ? 12.301 10.970 -9.480 1.00 78.56 93 ARG A O 1
ATOM 724 N N . VAL A 1 94 ? 12.178 12.569 -7.917 1.00 82.38 94 VAL A N 1
ATOM 725 C CA . VAL A 1 94 ? 13.429 13.236 -8.304 1.00 82.38 94 VAL A CA 1
ATOM 726 C C . VAL A 1 94 ? 14.636 12.388 -7.909 1.00 82.38 94 VAL A C 1
ATOM 728 O O . VAL A 1 94 ? 15.530 12.193 -8.722 1.00 82.38 94 VAL A O 1
ATOM 731 N N . GLU A 1 95 ? 14.649 11.838 -6.697 1.00 81.00 95 GLU A N 1
ATOM 732 C CA . GLU A 1 95 ? 15.747 10.999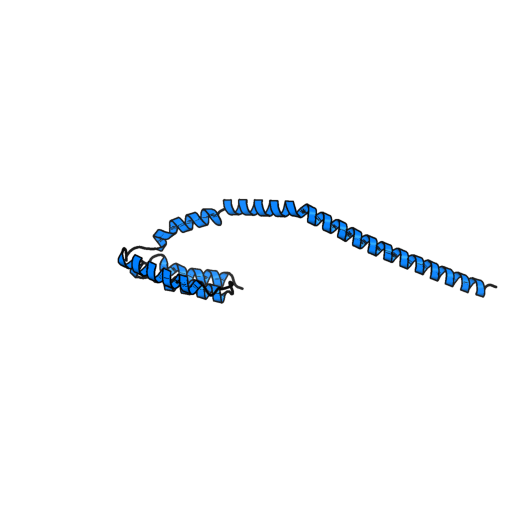 -6.207 1.00 81.00 95 GLU A CA 1
ATOM 733 C C . GLU A 1 95 ? 15.906 9.712 -7.032 1.00 81.00 95 GLU A C 1
ATOM 735 O O . GLU A 1 95 ? 17.014 9.376 -7.451 1.00 81.00 95 GLU A O 1
ATOM 740 N N . SER A 1 96 ? 14.793 9.050 -7.366 1.00 78.38 96 SER A N 1
ATOM 741 C CA . SER A 1 96 ? 14.793 7.905 -8.288 1.00 78.38 96 SER A CA 1
ATOM 742 C C . SER A 1 96 ? 15.239 8.293 -9.699 1.00 78.38 96 SER A C 1
ATOM 744 O O . SER A 1 96 ? 16.094 7.615 -10.260 1.00 78.38 96 SER A O 1
ATOM 746 N N . ALA A 1 97 ? 14.761 9.416 -10.247 1.00 78.31 97 ALA A N 1
ATOM 747 C CA . ALA A 1 97 ? 15.194 9.895 -11.561 1.00 78.31 97 ALA A CA 1
ATOM 748 C C . ALA A 1 97 ? 16.697 10.224 -11.610 1.00 78.31 97 ALA A C 1
ATOM 750 O O . ALA A 1 97 ? 17.364 9.912 -12.599 1.00 78.31 97 ALA A O 1
ATOM 751 N N . ILE A 1 98 ? 17.251 10.822 -10.550 1.00 85.38 98 ILE A N 1
ATOM 752 C CA . ILE A 1 98 ? 18.692 11.081 -10.429 1.00 85.38 98 ILE A CA 1
ATOM 753 C C . ILE A 1 98 ? 19.455 9.758 -10.366 1.00 85.38 98 ILE A C 1
ATOM 755 O O . ILE A 1 98 ? 20.407 9.577 -11.124 1.00 85.38 98 ILE A O 1
ATOM 759 N N . GLY A 1 99 ? 19.019 8.817 -9.523 1.00 83.19 99 GLY A N 1
ATOM 760 C CA . GLY A 1 99 ? 19.634 7.494 -9.411 1.00 83.19 99 GLY A CA 1
ATOM 761 C C . GLY A 1 99 ? 19.640 6.731 -10.738 1.00 83.19 99 GLY A C 1
ATOM 762 O O . GLY A 1 99 ? 20.676 6.200 -11.145 1.00 83.19 99 GLY A O 1
ATOM 763 N N . ASP A 1 100 ? 18.519 6.741 -11.457 1.00 80.38 100 ASP A N 1
ATOM 764 C CA . ASP A 1 100 ? 18.387 6.111 -12.771 1.00 80.38 100 ASP A CA 1
ATOM 765 C C . ASP A 1 100 ? 19.285 6.786 -13.812 1.00 80.38 100 ASP A C 1
ATOM 767 O O . ASP A 1 100 ? 20.008 6.103 -14.541 1.00 80.38 100 ASP A O 1
ATOM 771 N N . THR A 1 101 ? 19.323 8.120 -13.834 1.00 78.94 101 THR A N 1
ATOM 772 C CA . THR A 1 101 ? 20.198 8.889 -14.733 1.00 78.94 101 THR A CA 1
ATOM 773 C C . THR A 1 101 ? 21.670 8.584 -14.464 1.00 78.94 101 THR A C 1
ATOM 775 O O . THR A 1 101 ? 22.430 8.337 -15.398 1.00 78.94 101 THR A O 1
ATOM 778 N N . MET A 1 102 ? 22.082 8.522 -13.196 1.00 82.38 102 MET A N 1
ATOM 779 C CA . MET A 1 102 ? 23.460 8.215 -12.802 1.00 82.38 102 MET A CA 1
ATOM 780 C C . MET A 1 102 ? 23.841 6.773 -13.164 1.00 82.38 102 MET A C 1
ATOM 782 O O . MET A 1 102 ? 24.951 6.506 -13.627 1.00 82.38 102 MET A O 1
ATOM 786 N N . ARG A 1 103 ? 22.896 5.836 -13.036 1.00 79.62 103 ARG A N 1
ATOM 787 C CA . ARG A 1 103 ? 23.072 4.434 -13.433 1.00 79.62 103 ARG A CA 1
ATOM 788 C C . ARG A 1 103 ? 23.190 4.269 -14.948 1.00 79.62 103 ARG A C 1
ATOM 790 O O . ARG A 1 103 ? 23.988 3.449 -15.403 1.00 79.62 103 ARG A O 1
ATOM 797 N N . ILE A 1 104 ? 22.420 5.034 -15.723 1.00 79.19 104 ILE A N 1
ATOM 798 C CA . ILE A 1 104 ? 22.515 5.080 -17.189 1.00 79.19 104 ILE A CA 1
ATOM 799 C C . ILE A 1 104 ? 23.847 5.711 -17.603 1.00 79.19 104 ILE A C 1
ATOM 801 O O . ILE A 1 104 ? 24.567 5.123 -18.408 1.00 79.19 104 ILE A O 1
ATOM 805 N N . ALA A 1 105 ? 24.223 6.840 -17.000 1.00 81.38 105 ALA A N 1
ATOM 806 C CA . ALA A 1 105 ? 25.491 7.516 -17.260 1.00 81.38 105 ALA A CA 1
ATOM 807 C C . ALA A 1 105 ? 26.700 6.610 -16.971 1.00 81.38 105 ALA A C 1
ATOM 809 O O . ALA A 1 105 ? 27.624 6.550 -17.774 1.00 81.38 105 ALA A O 1
ATOM 810 N N . GLY A 1 106 ? 26.665 5.827 -15.887 1.00 80.62 106 GLY A N 1
ATOM 811 C CA . GLY A 1 106 ? 27.718 4.854 -15.574 1.00 80.62 106 GLY A CA 1
ATOM 812 C C . GLY A 1 106 ? 27.785 3.654 -16.531 1.00 80.62 106 GLY A C 1
ATOM 813 O O . GLY A 1 106 ? 28.831 3.020 -16.651 1.00 80.62 106 GLY A O 1
ATOM 814 N N . ARG A 1 107 ? 26.693 3.330 -17.235 1.00 78.50 107 ARG A N 1
ATOM 815 C CA . ARG A 1 107 ? 26.630 2.223 -18.211 1.00 78.50 107 ARG A CA 1
ATOM 816 C C . ARG A 1 107 ? 26.878 2.665 -19.651 1.00 78.50 107 ARG A C 1
ATOM 818 O O . ARG A 1 107 ? 27.211 1.822 -20.483 1.00 78.50 107 ARG A O 1
ATOM 825 N N . LEU A 1 108 ? 26.753 3.960 -19.937 1.00 80.19 108 LEU A N 1
ATOM 826 C CA . LEU A 1 108 ? 26.981 4.546 -21.258 1.00 80.19 108 LEU A CA 1
ATOM 827 C C . LEU A 1 108 ? 28.351 4.170 -21.863 1.00 80.19 108 LEU A C 1
ATOM 829 O O . LEU A 1 108 ? 28.372 3.727 -23.009 1.00 80.19 108 LEU A O 1
ATOM 833 N N . PRO A 1 109 ? 29.478 4.235 -21.120 1.00 79.69 109 PRO A N 1
ATOM 834 C CA . PRO A 1 109 ? 30.793 3.909 -21.672 1.00 79.69 109 PRO A CA 1
ATOM 835 C C . PRO A 1 109 ? 30.895 2.441 -22.096 1.00 79.69 109 PRO A C 1
ATOM 837 O O . PRO A 1 109 ? 31.464 2.124 -23.135 1.00 79.69 109 PRO A O 1
ATOM 840 N N . GLN A 1 110 ? 30.293 1.536 -21.317 1.00 77.00 110 GLN A N 1
ATOM 841 C CA . GLN A 1 110 ? 30.291 0.102 -21.617 1.00 77.00 110 GLN A CA 1
ATOM 842 C C . GLN A 1 110 ? 29.411 -0.228 -22.828 1.00 77.00 110 GLN A C 1
ATOM 844 O O . GLN A 1 110 ? 29.718 -1.151 -23.577 1.00 77.00 110 GLN A O 1
ATOM 849 N N . LEU A 1 111 ? 28.315 0.510 -23.024 1.00 78.69 111 LEU A N 1
ATOM 850 C CA . LEU A 1 111 ? 27.480 0.399 -24.220 1.00 78.69 111 LEU A CA 1
ATOM 851 C C . LEU A 1 111 ? 28.241 0.854 -25.468 1.00 78.69 111 LEU A C 1
ATOM 853 O O . LEU A 1 111 ? 28.233 0.126 -26.455 1.00 78.69 111 LEU A O 1
ATOM 857 N N . VAL A 1 112 ? 28.949 1.987 -25.398 1.00 80.75 112 VAL A N 1
ATOM 858 C CA . VAL A 1 112 ? 29.782 2.496 -26.502 1.00 80.75 112 VAL A CA 1
ATOM 859 C C . VAL A 1 112 ? 30.891 1.503 -26.855 1.00 80.75 112 VAL A C 1
ATOM 861 O O . VAL A 1 112 ? 30.980 1.089 -28.005 1.00 80.75 112 VAL A O 1
ATOM 864 N N . GLN A 1 113 ? 31.638 1.001 -25.865 1.00 80.31 113 GLN A N 1
ATOM 865 C CA . GLN A 1 113 ? 32.683 -0.003 -26.108 1.00 80.31 113 GLN A CA 1
ATOM 866 C C . GLN A 1 113 ? 32.140 -1.274 -26.773 1.00 80.31 113 GLN A C 1
ATOM 868 O O . GLN A 1 113 ? 32.752 -1.809 -27.691 1.00 80.31 113 GLN A O 1
ATOM 873 N N . ARG A 1 114 ? 30.963 -1.757 -26.351 1.00 80.75 114 ARG A N 1
ATOM 874 C CA . ARG A 1 114 ? 30.332 -2.928 -26.981 1.00 80.75 114 ARG A CA 1
ATOM 875 C C . ARG A 1 114 ? 29.901 -2.657 -28.422 1.00 80.75 114 ARG A C 1
ATOM 877 O O . ARG A 1 114 ? 29.904 -3.592 -29.220 1.00 80.75 114 ARG A O 1
ATOM 884 N N . MET A 1 115 ? 29.517 -1.423 -28.752 1.00 81.81 115 MET A N 1
ATOM 885 C CA . MET A 1 115 ? 29.179 -1.032 -30.122 1.00 81.81 115 MET A CA 1
ATOM 886 C C . MET A 1 115 ? 30.421 -0.973 -31.008 1.00 81.81 115 MET A C 1
ATOM 888 O O . MET A 1 115 ? 30.375 -1.521 -32.107 1.00 81.81 115 MET A O 1
ATOM 892 N N . ASP A 1 116 ? 31.524 -0.406 -30.518 1.00 80.94 116 ASP A N 1
ATOM 893 C CA . ASP A 1 116 ? 32.789 -0.352 -31.259 1.00 80.94 116 ASP A CA 1
ATOM 894 C C . ASP A 1 116 ? 33.311 -1.762 -31.556 1.00 80.94 116 ASP A C 1
ATOM 896 O O . ASP A 1 116 ? 33.529 -2.106 -32.716 1.00 80.94 116 ASP A O 1
ATOM 900 N N . THR A 1 117 ? 33.365 -2.644 -30.550 1.00 82.94 117 THR A N 1
ATOM 901 C CA . THR A 1 117 ? 33.781 -4.043 -30.755 1.00 82.94 117 THR A CA 1
ATOM 902 C C . THR A 1 117 ? 32.845 -4.793 -31.709 1.00 82.94 117 THR A C 1
ATOM 904 O O . THR A 1 117 ? 33.291 -5.601 -32.522 1.00 82.94 117 THR A O 1
ATOM 907 N N . ALA A 1 118 ? 31.531 -4.549 -31.646 1.00 78.94 118 ALA A N 1
ATOM 908 C CA . ALA A 1 118 ? 30.595 -5.168 -32.582 1.00 78.94 118 ALA A CA 1
ATOM 909 C C . ALA A 1 118 ? 30.831 -4.681 -34.020 1.00 78.94 118 ALA A C 1
ATOM 911 O O . ALA A 1 118 ? 30.828 -5.495 -34.944 1.00 78.94 118 ALA A O 1
ATOM 912 N N . LEU A 1 119 ? 31.055 -3.378 -34.212 1.00 84.69 119 LEU A N 1
ATOM 913 C CA . LEU A 1 119 ? 31.347 -2.781 -35.515 1.00 84.69 119 LEU A CA 1
ATOM 914 C C . LEU A 1 119 ? 32.676 -3.285 -36.088 1.00 84.69 119 LEU A C 1
ATOM 916 O O . LEU A 1 119 ? 32.719 -3.614 -37.273 1.00 84.69 119 LEU A O 1
ATOM 920 N N . GLU A 1 120 ? 33.713 -3.431 -35.263 1.00 85.00 120 GLU A N 1
ATOM 921 C CA . GLU A 1 120 ? 34.998 -4.027 -35.652 1.00 85.00 120 GLU A CA 1
ATOM 922 C C . GLU A 1 120 ? 34.823 -5.476 -36.121 1.00 85.00 120 GLU A C 1
ATOM 924 O O . GLU A 1 120 ? 35.234 -5.817 -37.229 1.00 85.00 120 GLU A O 1
ATOM 929 N N . LEU A 1 121 ? 34.098 -6.307 -35.360 1.00 82.56 121 LEU A N 1
ATOM 930 C CA . LEU A 1 121 ? 33.796 -7.691 -35.752 1.00 82.56 121 LEU A CA 1
ATOM 931 C C . LEU A 1 121 ? 32.982 -7.772 -37.053 1.00 82.56 121 LEU A C 1
ATOM 933 O O . LEU A 1 121 ? 33.164 -8.690 -37.859 1.00 82.56 121 LEU A O 1
ATOM 937 N N . PHE A 1 122 ? 32.056 -6.834 -37.273 1.00 81.38 122 PHE A N 1
ATOM 938 C CA . PHE A 1 122 ? 31.323 -6.738 -38.536 1.00 81.38 122 PHE A CA 1
ATOM 939 C C . PHE A 1 122 ? 32.225 -6.293 -39.693 1.00 81.38 122 PHE A C 1
ATOM 941 O O . PHE A 1 122 ? 32.059 -6.807 -40.806 1.00 81.38 122 PHE A O 1
ATOM 948 N N . ASN A 1 123 ? 33.177 -5.388 -39.448 1.00 84.69 123 ASN A N 1
ATOM 949 C CA . ASN A 1 123 ? 34.112 -4.908 -40.460 1.00 84.69 123 ASN A CA 1
ATOM 950 C C . ASN A 1 123 ? 35.131 -5.988 -40.857 1.00 84.69 123 ASN A C 1
ATOM 952 O O . ASN A 1 123 ? 35.246 -6.297 -42.043 1.00 84.69 123 ASN A O 1
ATOM 956 N N . GLU A 1 124 ? 35.760 -6.668 -39.895 1.00 80.62 124 GLU A N 1
ATOM 957 C CA . GLU A 1 124 ? 36.689 -7.781 -40.154 1.00 80.62 124 GLU A CA 1
ATOM 958 C C . GLU A 1 124 ? 36.019 -8.920 -40.937 1.00 80.62 124 GLU A C 1
ATOM 960 O O . GLU A 1 124 ? 36.559 -9.428 -41.923 1.00 80.62 124 GLU A O 1
ATOM 965 N N . ARG A 1 125 ? 34.783 -9.297 -40.569 1.00 73.25 125 ARG A N 1
ATOM 966 C CA . ARG A 1 125 ? 34.005 -10.305 -41.318 1.00 73.25 125 ARG A CA 1
ATOM 967 C C . ARG A 1 125 ? 33.723 -9.877 -42.757 1.00 73.25 125 ARG A C 1
ATOM 969 O O . ARG A 1 125 ? 33.600 -10.732 -43.642 1.00 73.25 125 ARG A O 1
ATOM 976 N N . ARG A 1 126 ? 33.570 -8.575 -43.004 1.00 73.88 126 ARG A N 1
ATOM 977 C CA . ARG A 1 126 ? 33.343 -8.022 -44.343 1.00 73.88 126 ARG A CA 1
ATOM 978 C C . ARG A 1 126 ? 34.625 -8.047 -45.171 1.00 73.88 126 ARG A C 1
ATOM 980 O O . ARG A 1 126 ? 34.565 -8.449 -46.333 1.00 73.88 126 ARG A O 1
ATOM 987 N N . GLU A 1 127 ? 35.757 -7.680 -44.581 1.00 73.75 127 GLU A N 1
ATOM 988 C CA . GLU A 1 127 ? 37.072 -7.707 -45.230 1.00 73.75 127 GLU A CA 1
ATOM 989 C C . GLU A 1 127 ? 37.505 -9.136 -45.571 1.00 73.75 127 GLU A C 1
ATOM 991 O O . GLU A 1 127 ? 37.792 -9.419 -46.734 1.00 73.75 127 GLU A O 1
ATOM 996 N N . ALA A 1 128 ? 37.375 -10.080 -44.634 1.00 71.44 128 ALA A N 1
ATOM 997 C CA . ALA A 1 128 ? 37.661 -11.497 -44.878 1.00 71.44 128 ALA A CA 1
ATOM 998 C C . ALA A 1 128 ? 36.786 -12.104 -45.998 1.00 71.44 128 ALA A C 1
ATOM 1000 O O . ALA A 1 128 ? 37.217 -12.981 -46.752 1.00 71.44 128 ALA A O 1
ATOM 1001 N N . ARG A 1 129 ? 35.535 -11.636 -46.154 1.00 65.88 129 ARG A N 1
ATOM 1002 C CA . ARG A 1 129 ? 34.673 -12.038 -47.283 1.00 65.88 129 ARG A CA 1
ATOM 1003 C C . ARG A 1 129 ? 35.054 -11.375 -48.602 1.00 65.88 129 ARG A C 1
ATOM 1005 O O . ARG A 1 129 ? 34.867 -12.001 -49.648 1.00 65.88 129 ARG A O 1
ATOM 1012 N N . ARG A 1 130 ? 35.536 -10.133 -48.573 1.00 70.62 130 ARG A N 1
ATOM 1013 C CA . ARG A 1 130 ? 35.978 -9.405 -49.767 1.00 70.62 130 ARG A CA 1
ATOM 1014 C C . ARG A 1 130 ? 37.242 -10.031 -50.341 1.00 70.62 130 ARG A C 1
ATOM 1016 O O . ARG A 1 130 ? 37.256 -10.323 -51.533 1.00 70.62 130 ARG A O 1
ATOM 1023 N N . ASP A 1 131 ? 38.215 -10.325 -49.490 1.00 69.12 131 ASP A N 1
ATOM 1024 C CA . ASP A 1 131 ? 39.488 -10.925 -49.886 1.00 69.12 131 ASP A CA 1
ATOM 1025 C C . ASP A 1 131 ? 39.288 -12.316 -50.513 1.00 69.12 131 ASP A C 1
ATOM 1027 O O . ASP A 1 131 ? 39.743 -12.594 -51.622 1.00 69.12 131 ASP A O 1
ATOM 1031 N N . ARG A 1 132 ? 38.425 -13.151 -49.911 1.00 65.88 132 ARG A N 1
ATOM 1032 C CA . ARG A 1 132 ? 38.068 -14.46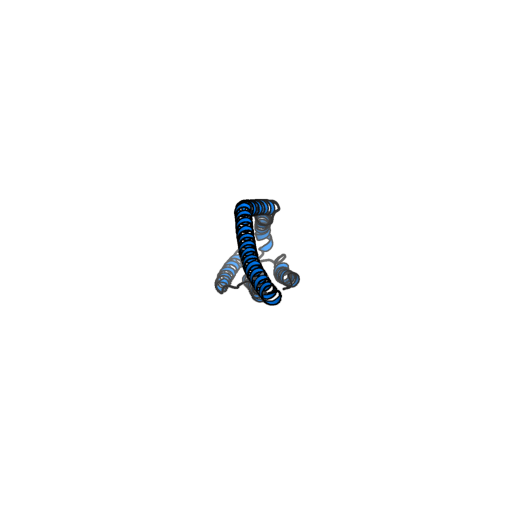6 -50.475 1.00 65.88 132 ARG A CA 1
ATOM 1033 C C . ARG A 1 132 ? 37.333 -14.385 -51.820 1.00 65.88 132 ARG A C 1
ATOM 1035 O O . ARG A 1 132 ? 37.542 -15.236 -52.683 1.00 65.88 132 ARG A O 1
ATOM 1042 N N . ARG A 1 133 ? 36.486 -13.370 -52.032 1.00 68.38 133 ARG A N 1
ATOM 1043 C CA . ARG A 1 133 ? 35.845 -13.124 -53.339 1.00 68.38 133 ARG A CA 1
ATOM 1044 C C . ARG A 1 133 ? 36.844 -12.646 -54.389 1.00 68.38 133 ARG A C 1
ATOM 1046 O O . ARG A 1 133 ? 36.714 -13.022 -55.549 1.00 68.38 133 ARG A O 1
ATOM 1053 N N . GLN A 1 134 ? 37.815 -11.829 -53.996 1.00 69.38 134 GLN A N 1
ATOM 1054 C CA . GLN A 1 134 ? 38.820 -11.294 -54.906 1.00 69.38 134 GLN A CA 1
ATOM 1055 C C . GLN A 1 134 ? 39.824 -12.378 -55.310 1.00 69.38 134 GLN A C 1
ATOM 1057 O O . GLN A 1 134 ? 40.076 -12.532 -56.500 1.00 69.38 134 GLN A O 1
ATOM 1062 N N . ALA A 1 135 ? 40.283 -13.209 -54.369 1.00 69.94 135 ALA A N 1
ATOM 1063 C CA . ALA A 1 135 ? 41.097 -14.392 -54.653 1.00 69.94 135 ALA A CA 1
ATOM 1064 C C . ALA A 1 135 ? 40.398 -15.353 -55.633 1.00 69.94 135 ALA A C 1
ATOM 1066 O O . ALA A 1 135 ? 41.003 -15.809 -56.600 1.00 69.94 135 ALA A O 1
ATOM 1067 N N . PHE A 1 136 ? 39.094 -15.596 -55.447 1.00 72.88 136 PHE A N 1
ATOM 1068 C CA . PHE A 1 136 ? 38.301 -16.374 -56.402 1.00 72.88 136 PHE A CA 1
ATOM 1069 C C . PHE A 1 136 ? 38.191 -15.683 -57.771 1.00 72.88 136 PHE A C 1
ATOM 1071 O O . PHE A 1 136 ? 38.322 -16.338 -58.800 1.00 72.88 136 PHE A O 1
ATOM 1078 N N . GLY A 1 137 ? 38.012 -14.359 -57.800 1.00 74.62 137 GLY A N 1
ATOM 1079 C CA . GLY A 1 137 ? 38.007 -13.573 -59.036 1.00 74.62 137 GLY A CA 1
ATOM 1080 C C . GLY A 1 137 ? 39.320 -13.669 -59.819 1.00 74.62 137 GLY A C 1
ATOM 1081 O O . GLY A 1 137 ? 39.284 -13.842 -61.034 1.00 74.62 137 GLY A O 1
ATOM 1082 N N . TRP A 1 138 ? 40.467 -13.636 -59.133 1.00 73.31 138 TRP A N 1
ATOM 1083 C CA . TRP A 1 138 ? 41.788 -13.829 -59.743 1.00 73.31 138 TRP A CA 1
ATOM 1084 C C . TRP A 1 138 ? 41.980 -15.251 -60.286 1.00 73.31 138 TRP A C 1
ATOM 1086 O O . TRP A 1 138 ? 42.513 -15.411 -61.382 1.00 73.31 138 TRP A O 1
ATOM 1096 N N . LEU A 1 139 ? 41.494 -16.277 -59.580 1.00 78.06 139 LEU A N 1
ATOM 1097 C CA . LEU A 1 139 ? 41.532 -17.662 -60.065 1.00 78.06 139 LEU A CA 1
ATOM 1098 C C . LEU A 1 139 ? 40.665 -17.861 -61.316 1.00 78.06 139 LEU A C 1
ATOM 1100 O O . LEU A 1 139 ? 41.106 -18.488 -62.277 1.00 78.06 139 LEU A O 1
ATOM 1104 N N . VAL A 1 140 ? 39.454 -17.296 -61.335 1.00 78.50 140 VAL A N 1
ATOM 1105 C CA . VAL A 1 140 ? 38.549 -17.374 -62.493 1.00 78.50 140 VAL A CA 1
ATOM 1106 C C . VAL A 1 140 ? 39.105 -16.589 -63.683 1.00 78.50 140 VAL A C 1
ATOM 1108 O O . VAL A 1 140 ? 39.107 -17.101 -64.799 1.00 78.50 140 VAL A O 1
ATOM 1111 N N . ALA A 1 141 ? 39.628 -15.380 -63.461 1.00 78.50 141 ALA A N 1
ATOM 1112 C CA . ALA A 1 141 ? 40.257 -14.585 -64.515 1.00 78.50 141 ALA A CA 1
ATOM 1113 C C . ALA A 1 141 ? 41.489 -15.292 -65.108 1.00 78.50 141 ALA A C 1
ATOM 1115 O O . ALA A 1 141 ? 41.645 -15.329 -66.328 1.00 78.50 141 ALA A O 1
ATOM 1116 N N . GLY A 1 142 ? 42.319 -15.913 -64.261 1.00 76.25 142 GLY A N 1
ATOM 1117 C CA . GLY A 1 142 ? 43.453 -16.727 -64.700 1.00 76.25 142 GLY A CA 1
ATOM 1118 C C . GLY A 1 142 ? 43.025 -17.928 -65.549 1.00 76.25 142 GLY A C 1
ATOM 1119 O O . GLY A 1 142 ? 43.589 -18.156 -66.616 1.00 76.25 142 GLY A O 1
ATOM 1120 N N . ALA A 1 143 ? 41.984 -18.656 -65.129 1.00 78.19 143 ALA A N 1
ATOM 1121 C CA . ALA A 1 143 ? 41.460 -19.800 -65.877 1.00 78.19 143 ALA A CA 1
ATOM 1122 C C . ALA A 1 143 ? 40.888 -19.398 -67.250 1.00 78.19 143 ALA A C 1
ATOM 1124 O O . ALA A 1 143 ? 41.147 -20.074 -68.245 1.00 78.19 143 ALA A O 1
ATOM 1125 N N . ILE A 1 144 ? 40.165 -18.275 -67.327 1.00 80.94 144 ILE A N 1
ATOM 1126 C CA . ILE A 1 144 ? 39.633 -17.741 -68.592 1.00 80.94 144 ILE A CA 1
ATOM 1127 C C . ILE A 1 144 ? 40.773 -17.353 -69.544 1.00 80.94 144 ILE A C 1
ATOM 1129 O O . ILE A 1 144 ? 40.714 -17.678 -70.729 1.00 80.94 144 ILE A O 1
ATOM 1133 N N . GLY A 1 145 ? 41.830 -16.713 -69.036 1.00 79.38 145 GLY A N 1
ATOM 1134 C CA . GLY A 1 145 ? 42.995 -16.342 -69.844 1.00 79.38 145 GLY A CA 1
ATOM 1135 C C . GLY A 1 145 ? 43.697 -17.548 -70.478 1.00 79.38 145 GLY A C 1
ATOM 1136 O O . GLY A 1 145 ? 44.051 -17.499 -71.654 1.00 79.38 145 GLY A O 1
ATOM 1137 N N . ILE A 1 146 ? 43.835 -18.651 -69.734 1.00 80.75 146 ILE A N 1
ATOM 1138 C CA . ILE A 1 146 ? 44.447 -19.896 -70.233 1.00 80.75 146 ILE A CA 1
ATOM 1139 C C . ILE A 1 146 ? 43.605 -20.515 -71.357 1.00 80.75 146 ILE A C 1
ATOM 1141 O O . ILE A 1 146 ? 44.151 -20.913 -72.384 1.00 80.75 146 ILE A O 1
ATOM 1145 N N . VAL A 1 147 ? 42.279 -20.563 -71.192 1.00 81.69 147 VAL A N 1
ATOM 1146 C CA . VAL A 1 147 ? 41.367 -21.122 -72.205 1.00 81.69 147 VAL A CA 1
ATOM 1147 C C . VAL A 1 147 ? 41.387 -20.294 -73.491 1.00 81.69 147 VAL A C 1
ATOM 1149 O O . VAL A 1 147 ? 41.426 -20.863 -74.577 1.00 81.69 147 VAL A O 1
ATOM 1152 N N . ILE A 1 148 ? 41.405 -18.962 -73.383 1.00 82.56 148 ILE A N 1
ATOM 1153 C CA . ILE A 1 148 ? 41.487 -18.074 -74.552 1.00 82.56 148 ILE A CA 1
ATOM 1154 C C . ILE A 1 148 ? 42.839 -18.233 -75.263 1.00 82.56 148 ILE A C 1
ATOM 1156 O O . ILE A 1 148 ? 42.874 -18.289 -76.489 1.00 82.56 148 ILE A O 1
ATOM 1160 N N . GLY A 1 149 ? 43.942 -18.363 -74.518 1.00 76.00 149 GLY A N 1
ATOM 1161 C CA . GLY A 1 149 ? 45.272 -18.580 -75.096 1.00 76.00 149 GLY A CA 1
ATOM 1162 C C . GLY A 1 149 ? 45.392 -19.887 -75.890 1.00 76.00 149 GLY A C 1
ATOM 1163 O O . GLY A 1 149 ? 45.995 -19.893 -76.957 1.00 76.00 149 GLY A O 1
ATOM 1164 N N . LEU A 1 150 ? 44.763 -20.967 -75.415 1.00 79.81 150 LEU A N 1
ATOM 1165 C CA . LEU A 1 150 ? 44.709 -22.274 -76.092 1.00 79.81 150 LEU A CA 1
ATOM 1166 C C . LEU A 1 150 ? 43.822 -22.297 -77.346 1.00 79.81 150 LEU A C 1
ATOM 1168 O O . LEU A 1 150 ? 43.948 -23.202 -78.159 1.00 79.81 150 LEU A O 1
ATOM 1172 N N . LEU A 1 151 ? 42.907 -21.338 -77.488 1.00 77.56 151 LEU A N 1
ATOM 1173 C CA . LEU A 1 151 ? 41.996 -21.233 -78.633 1.00 77.56 151 LEU A CA 1
ATOM 1174 C C . LEU A 1 151 ? 42.583 -20.421 -79.796 1.00 77.56 151 LEU A C 1
ATOM 1176 O O . LEU A 1 151 ? 42.056 -20.480 -80.904 1.00 77.56 151 LEU A O 1
ATOM 1180 N N . ILE A 1 152 ? 43.630 -19.635 -79.533 1.00 77.56 152 ILE A N 1
ATOM 1181 C CA . ILE A 1 152 ? 44.251 -18.719 -80.501 1.00 77.56 152 ILE A CA 1
ATOM 1182 C C . ILE A 1 152 ? 45.562 -19.296 -81.074 1.00 77.56 152 ILE A C 1
ATOM 1184 O O . ILE A 1 152 ? 46.040 -18.793 -82.091 1.00 77.56 152 ILE A O 1
ATOM 1188 N N . HIS A 1 153 ? 46.127 -20.347 -80.465 1.00 61.12 153 HIS A N 1
ATOM 1189 C CA . HIS A 1 153 ? 47.368 -20.993 -80.906 1.00 61.12 153 HIS A CA 1
A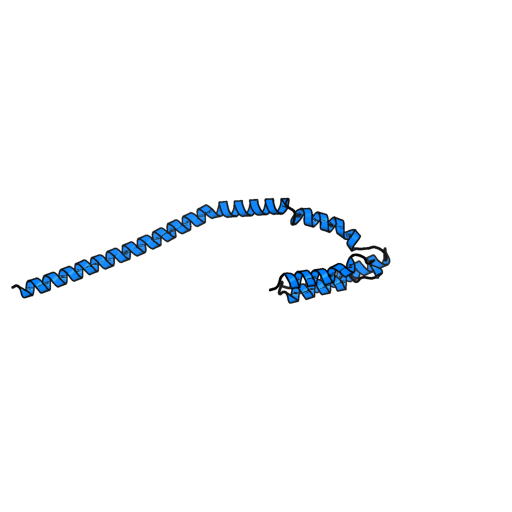TOM 1190 C C . HIS A 1 153 ? 47.123 -22.375 -81.512 1.00 61.12 153 HIS A C 1
ATOM 1192 O O . HIS A 1 153 ? 47.723 -22.634 -82.580 1.00 61.12 153 HIS A O 1
#

Sequence (153 aa):
MDRLSFTQACRAIGEPILDKPLSQISFGRVLGQILAVAEQFEMRSQPQLLLLQKTMVVAEGVGRLLSPDVNMWEMAQPLVEAWIGCHLGPRARVESAIGDTMRIAGRLPQLVQRMDTALELFNERREARRDRRQAFGWLVAGAIGIVIGLLIH

Secondary structure (DSSP, 8-state):
--HHHHHHHHHHHHGGGTT--GGG--HHHHHHHHHHHHHHTT----TTHHHHHHHHHHHHHHHHHH-TT--HHHHHHHHHHHHHHHHTSHHHHHHHHHHHHHHHHHHHHHHHHHHHHHHHHHHHHHHHHHHHHHHHHHHHHHHHHHHHHHHH-

pLDDT: mean 80.36, std 8.24, range [52.12, 94.25]

Radius of gyration: 35.59 Å; chains: 1; bounding box: 66×37×106 Å